Protein AF-A0A066YP39-F1 (afdb_monomer_lite)

pLDDT: mean 90.89, std 7.79, range [46.78, 97.12]

Structure (mmCIF, N/CA/C/O backbone):
data_AF-A0A066YP39-F1
#
_entry.id   AF-A0A066YP39-F1
#
loop_
_atom_site.group_PDB
_atom_site.id
_atom_site.type_symbol
_atom_site.label_atom_id
_atom_site.label_alt_id
_atom_site.label_comp_id
_atom_site.label_asym_id
_atom_site.label_entity_id
_atom_site.label_seq_id
_atom_site.pdbx_PDB_ins_code
_atom_site.Cartn_x
_atom_site.Cartn_y
_atom_site.Cartn_z
_atom_site.occupancy
_atom_site.B_iso_or_equiv
_atom_site.auth_seq_id
_atom_site.auth_comp_id
_atom_site.auth_asym_id
_atom_site.auth_atom_id
_atom_site.pdbx_PDB_model_num
ATOM 1 N N . MET A 1 1 ? 5.133 -17.654 -8.030 1.00 46.78 1 MET A N 1
ATOM 2 C CA . MET A 1 1 ? 3.737 -17.159 -7.951 1.00 46.78 1 MET A CA 1
ATOM 3 C C . MET A 1 1 ? 3.558 -16.501 -6.590 1.00 46.78 1 MET A C 1
ATOM 5 O O . MET A 1 1 ? 4.061 -17.063 -5.626 1.00 46.78 1 MET A O 1
ATOM 9 N N . MET A 1 2 ? 2.947 -15.313 -6.484 1.00 54.19 2 MET A N 1
ATOM 10 C CA . MET A 1 2 ? 2.731 -14.691 -5.165 1.00 54.19 2 MET A CA 1
ATOM 1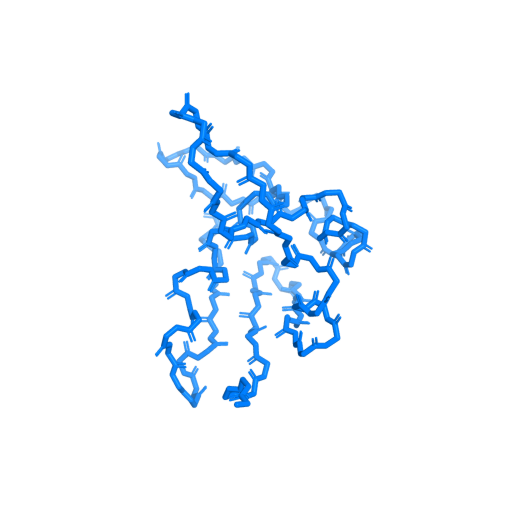1 C C . MET A 1 2 ? 1.867 -15.609 -4.293 1.00 54.19 2 MET A C 1
ATOM 13 O O . MET A 1 2 ? 0.864 -16.135 -4.773 1.00 54.19 2 MET A O 1
ATOM 17 N N . ALA A 1 3 ? 2.253 -15.794 -3.030 1.00 62.25 3 ALA A N 1
ATOM 18 C CA . ALA A 1 3 ? 1.549 -16.622 -2.055 1.00 62.25 3 ALA A CA 1
ATOM 19 C C . ALA A 1 3 ? 0.214 -15.974 -1.629 1.00 62.25 3 ALA A C 1
ATOM 21 O O . ALA A 1 3 ? 0.074 -15.534 -0.504 1.00 62.25 3 ALA A O 1
ATOM 22 N N . GLY A 1 4 ? -0.764 -15.842 -2.525 1.00 76.62 4 GLY A N 1
ATOM 23 C CA . GLY A 1 4 ? -2.036 -15.172 -2.229 1.00 76.62 4 GLY A CA 1
ATOM 24 C C . GLY A 1 4 ? -1.920 -13.656 -2.001 1.00 76.62 4 GLY A C 1
ATOM 25 O O . GLY A 1 4 ? -0.831 -13.065 -1.970 1.00 76.62 4 GLY A O 1
ATOM 26 N N . ASN A 1 5 ? -3.076 -13.002 -1.887 1.00 89.75 5 ASN A N 1
ATOM 27 C CA . ASN A 1 5 ? -3.152 -11.551 -1.733 1.00 89.75 5 ASN A CA 1
ATOM 28 C C . ASN A 1 5 ? -2.580 -11.108 -0.379 1.00 89.75 5 ASN A C 1
ATOM 30 O O . ASN A 1 5 ? -2.684 -11.821 0.617 1.00 89.75 5 ASN A O 1
ATOM 34 N N . ILE A 1 6 ? -1.992 -9.915 -0.348 1.00 94.56 6 ILE A N 1
ATOM 35 C CA . ILE A 1 6 ? -1.651 -9.203 0.883 1.00 94.56 6 ILE A CA 1
ATOM 36 C C . ILE A 1 6 ? -2.822 -8.293 1.217 1.00 94.56 6 ILE A C 1
ATOM 38 O O . ILE A 1 6 ? -3.285 -7.531 0.370 1.00 94.56 6 ILE A O 1
ATOM 42 N N . THR A 1 7 ? -3.293 -8.374 2.450 1.00 96.31 7 THR A N 1
ATOM 43 C CA . THR A 1 7 ? -4.380 -7.537 2.947 1.00 96.31 7 THR A CA 1
ATOM 44 C C . THR A 1 7 ? -3.806 -6.374 3.743 1.00 96.31 7 THR A C 1
ATOM 46 O O . THR A 1 7 ? -3.053 -6.589 4.685 1.00 96.31 7 THR A O 1
ATOM 49 N N . VAL A 1 8 ? -4.181 -5.147 3.403 1.00 97.12 8 VAL A N 1
ATOM 50 C CA . VAL A 1 8 ? -3.817 -3.932 4.140 1.00 97.12 8 VAL A CA 1
ATOM 51 C C . VAL A 1 8 ? -5.078 -3.363 4.784 1.00 97.12 8 VAL A C 1
ATOM 53 O O . VAL A 1 8 ? -6.056 -3.097 4.088 1.00 97.12 8 VAL A O 1
ATOM 56 N N . LEU A 1 9 ? -5.070 -3.198 6.107 1.00 97.06 9 LEU A N 1
ATOM 57 C CA . LEU A 1 9 ? -6.216 -2.771 6.913 1.00 97.06 9 LEU A CA 1
ATOM 58 C C . LEU A 1 9 ? -5.941 -1.440 7.611 1.00 97.06 9 LEU A C 1
ATOM 60 O O . LEU A 1 9 ? -4.888 -1.272 8.224 1.00 97.06 9 LEU A O 1
ATOM 64 N N . ALA A 1 10 ? -6.922 -0.539 7.609 1.00 95.88 10 ALA A N 1
ATOM 65 C CA . ALA A 1 10 ? -6.889 0.685 8.407 1.00 95.88 10 ALA A CA 1
ATOM 66 C C . ALA A 1 10 ? -8.300 1.212 8.670 1.00 95.88 10 ALA A C 1
ATOM 68 O O . ALA A 1 10 ? -9.103 1.280 7.746 1.00 95.88 10 ALA A O 1
ATOM 69 N N . GLY A 1 11 ? -8.622 1.595 9.910 1.00 90.50 11 GLY A N 1
ATOM 70 C CA . GLY A 1 11 ? -9.914 2.225 10.230 1.00 90.50 11 GLY A CA 1
ATOM 71 C C . GLY A 1 11 ? -11.152 1.438 9.764 1.00 90.50 11 GLY A C 1
ATOM 72 O O . GLY A 1 11 ? -12.133 2.035 9.334 1.00 90.50 11 GLY A O 1
ATOM 73 N N . GLY A 1 12 ? -11.090 0.101 9.762 1.00 92.19 12 GLY A N 1
ATOM 74 C CA . GLY A 1 12 ? -12.160 -0.768 9.245 1.00 92.19 12 GLY A CA 1
ATOM 75 C C . GLY A 1 12 ? -12.243 -0.865 7.713 1.00 92.19 12 GLY A C 1
ATOM 76 O O . GLY A 1 12 ? -13.098 -1.576 7.193 1.00 92.19 12 GLY A O 1
ATOM 77 N N . LYS A 1 13 ? -11.360 -0.179 6.982 1.00 96.31 13 LYS A N 1
ATOM 78 C CA . LYS A 1 13 ? -11.192 -0.271 5.527 1.00 96.31 13 LYS A CA 1
ATOM 79 C C . LYS A 1 13 ? -10.117 -1.293 5.173 1.00 96.31 13 LYS A C 1
ATOM 81 O O . LYS A 1 13 ? -9.199 -1.538 5.959 1.00 96.31 13 LYS A O 1
ATOM 86 N N . GLN A 1 14 ? -10.225 -1.856 3.972 1.00 96.12 14 GLN A N 1
ATOM 87 C CA . GLN A 1 14 ? -9.335 -2.899 3.479 1.00 96.12 14 GLN A CA 1
ATOM 88 C C . GLN A 1 14 ? -8.942 -2.661 2.024 1.00 96.12 14 GLN A C 1
ATOM 90 O O . GLN A 1 14 ? -9.797 -2.420 1.176 1.00 96.12 14 GLN A O 1
ATOM 95 N N . PHE A 1 15 ? -7.657 -2.842 1.737 1.00 96.69 15 PHE A N 1
ATOM 96 C CA . PHE A 1 15 ? -7.107 -2.941 0.393 1.00 96.69 15 PHE A CA 1
ATOM 97 C C . PHE A 1 15 ? -6.438 -4.307 0.204 1.00 96.69 15 PHE A C 1
ATOM 99 O O . PHE A 1 15 ? -5.649 -4.736 1.045 1.00 96.69 15 PHE A O 1
ATOM 106 N N . ASN A 1 16 ? -6.737 -4.990 -0.903 1.00 95.00 16 ASN A N 1
ATOM 107 C CA . ASN A 1 16 ? -6.147 -6.287 -1.232 1.00 95.00 16 ASN A CA 1
ATOM 108 C C . ASN A 1 16 ? -5.148 -6.144 -2.377 1.00 95.00 16 ASN A C 1
ATOM 110 O O . ASN A 1 16 ? -5.523 -5.980 -3.538 1.00 95.00 16 ASN A O 1
ATOM 114 N N . PHE A 1 17 ? -3.868 -6.267 -2.049 1.00 93.94 17 PHE A N 1
ATOM 115 C CA . PHE A 1 17 ? -2.785 -6.280 -3.014 1.00 93.94 17 PHE A CA 1
ATOM 116 C C . PHE A 1 17 ? -2.577 -7.696 -3.566 1.00 93.94 17 PHE A C 1
ATOM 118 O O . PHE A 1 17 ? -2.194 -8.615 -2.841 1.00 93.94 17 PHE A O 1
ATOM 125 N N . GLY A 1 18 ? -2.832 -7.880 -4.862 1.00 91.31 18 GLY A N 1
ATOM 126 C CA . GLY A 1 18 ? -2.714 -9.168 -5.551 1.00 91.31 18 GLY A CA 1
ATOM 127 C C . GLY A 1 18 ? -1.893 -9.089 -6.838 1.00 91.31 18 GLY A C 1
ATOM 128 O O . GLY A 1 18 ? -1.355 -8.040 -7.190 1.00 91.31 18 GLY A O 1
ATOM 129 N N . ALA A 1 19 ? -1.823 -10.205 -7.571 1.00 88.88 19 ALA A N 1
ATOM 130 C CA . ALA A 1 19 ? -1.006 -10.352 -8.785 1.00 88.88 19 ALA A CA 1
ATOM 131 C C . ALA A 1 19 ? -1.244 -9.257 -9.837 1.00 88.88 19 ALA A C 1
ATOM 133 O O . ALA A 1 19 ? -0.287 -8.750 -10.413 1.00 88.88 19 ALA A O 1
ATOM 134 N N . LYS A 1 20 ? -2.501 -8.846 -10.044 1.00 91.00 20 LYS A N 1
ATOM 135 C CA . LYS A 1 20 ? -2.856 -7.792 -11.008 1.00 91.00 20 LYS A CA 1
ATOM 136 C C . LYS A 1 20 ? -2.261 -6.433 -10.635 1.00 91.00 20 LYS A C 1
ATOM 138 O O . LYS A 1 20 ? -1.742 -5.744 -11.506 1.00 91.00 20 LYS A O 1
ATOM 143 N N . THR A 1 21 ? -2.343 -6.056 -9.360 1.00 91.94 21 THR A N 1
ATOM 144 C CA . THR A 1 21 ? -1.762 -4.802 -8.868 1.00 91.94 21 THR A CA 1
ATOM 145 C C . THR A 1 21 ? -0.242 -4.876 -8.924 1.00 91.94 21 THR A C 1
ATOM 147 O O . THR A 1 21 ? 0.387 -3.969 -9.455 1.00 91.94 21 THR A O 1
ATOM 150 N N . ALA A 1 22 ? 0.344 -5.987 -8.463 1.00 89.69 22 ALA A N 1
ATOM 151 C CA . ALA A 1 22 ? 1.790 -6.202 -8.480 1.00 89.69 22 ALA A CA 1
ATOM 152 C C . ALA A 1 22 ? 2.380 -6.081 -9.890 1.00 89.69 22 ALA A C 1
ATOM 154 O O . ALA A 1 22 ? 3.357 -5.369 -10.081 1.00 89.69 22 ALA A O 1
ATOM 155 N N . ALA A 1 23 ? 1.746 -6.710 -10.882 1.00 90.31 23 ALA A N 1
ATOM 156 C CA . ALA A 1 23 ? 2.209 -6.696 -12.267 1.00 90.31 23 ALA A CA 1
ATOM 157 C C . ALA A 1 23 ? 2.215 -5.300 -12.915 1.00 90.31 23 ALA A C 1
ATOM 159 O O . ALA A 1 23 ? 2.858 -5.123 -13.942 1.00 90.31 23 ALA A O 1
ATOM 160 N N . ARG A 1 24 ? 1.484 -4.326 -12.355 1.00 92.06 24 ARG A N 1
ATOM 161 C CA . ARG A 1 24 ? 1.431 -2.953 -12.882 1.00 92.06 24 ARG A CA 1
ATOM 162 C C . ARG A 1 24 ? 2.182 -1.943 -12.028 1.00 92.06 24 ARG A C 1
ATOM 164 O O . ARG A 1 24 ? 2.688 -0.971 -12.565 1.00 92.06 24 ARG A O 1
ATOM 171 N N . ALA A 1 25 ? 2.201 -2.145 -10.714 1.00 91.88 25 ALA A N 1
ATOM 172 C CA . ALA A 1 25 ? 2.808 -1.212 -9.775 1.00 91.88 25 ALA A CA 1
ATOM 173 C C . ALA A 1 25 ? 4.299 -1.491 -9.535 1.00 91.88 25 ALA A C 1
ATOM 175 O O . ALA A 1 25 ? 4.966 -0.640 -8.964 1.00 91.88 25 ALA A O 1
ATOM 176 N N . LEU A 1 26 ? 4.832 -2.654 -9.925 1.00 90.75 26 LEU A N 1
ATOM 177 C CA . LEU A 1 26 ? 6.267 -2.941 -9.849 1.00 90.75 26 LEU A CA 1
ATOM 178 C C . LEU A 1 26 ? 6.956 -2.544 -11.154 1.00 90.75 26 LEU A C 1
ATOM 180 O O . LEU A 1 26 ? 6.643 -3.086 -12.213 1.00 90.75 26 LEU A O 1
ATOM 184 N N . VAL A 1 27 ? 7.916 -1.627 -11.065 1.00 91.69 27 VAL A N 1
ATOM 185 C CA . VAL A 1 27 ? 8.676 -1.100 -12.205 1.00 91.69 27 VAL A CA 1
ATOM 186 C C . VAL A 1 27 ? 10.175 -1.139 -11.918 1.00 91.69 27 VAL A C 1
ATOM 188 O O . VAL A 1 27 ? 10.597 -1.094 -10.765 1.00 91.69 27 VAL A O 1
ATOM 191 N N . LEU A 1 28 ? 10.997 -1.218 -12.963 1.00 91.31 28 LEU A N 1
ATOM 192 C CA . LEU A 1 28 ? 12.443 -1.032 -12.847 1.00 91.31 28 LEU A CA 1
ATOM 193 C C . LEU A 1 28 ? 12.763 0.452 -13.015 1.00 91.31 28 LEU A C 1
ATOM 195 O O . LEU A 1 28 ? 12.393 1.051 -14.023 1.00 91.31 28 LEU A O 1
ATOM 199 N N . ALA A 1 29 ? 13.442 1.044 -12.038 1.00 87.62 29 ALA A N 1
ATOM 200 C CA . ALA A 1 29 ? 13.835 2.445 -12.085 1.00 87.62 29 ALA A CA 1
ATOM 201 C C . ALA A 1 29 ? 15.166 2.667 -11.350 1.00 87.62 29 ALA A C 1
ATOM 203 O O . ALA A 1 29 ? 15.441 1.975 -10.365 1.00 87.62 29 ALA A O 1
ATOM 204 N N . PRO A 1 30 ? 15.993 3.630 -11.792 1.00 87.56 30 PRO A N 1
ATOM 205 C CA . PRO A 1 30 ? 17.237 3.953 -11.111 1.00 87.56 30 PRO A CA 1
ATOM 206 C C . PRO A 1 30 ? 16.984 4.438 -9.678 1.00 87.56 30 PRO A C 1
ATOM 208 O O . PRO A 1 30 ? 16.017 5.155 -9.393 1.00 87.56 30 PRO A O 1
ATOM 211 N N . ASP A 1 31 ? 17.841 4.027 -8.750 1.00 86.19 31 ASP A N 1
ATOM 212 C CA . ASP A 1 31 ? 17.928 4.577 -7.403 1.00 86.19 31 ASP A CA 1
ATOM 213 C C . ASP A 1 31 ? 18.749 5.876 -7.357 1.00 86.19 31 ASP A C 1
ATOM 215 O O . ASP A 1 31 ? 19.180 6.391 -8.386 1.00 86.19 31 ASP A O 1
ATOM 219 N N . ALA A 1 32 ? 18.930 6.439 -6.158 1.00 86.50 32 ALA A N 1
ATOM 220 C CA . ALA A 1 32 ? 19.687 7.680 -5.977 1.00 86.50 32 ALA A CA 1
ATOM 221 C C . ALA A 1 32 ? 21.167 7.554 -6.392 1.00 86.50 32 ALA A C 1
ATOM 223 O O . ALA A 1 32 ? 21.817 8.565 -6.634 1.00 86.50 32 ALA A O 1
ATOM 224 N N . SER A 1 33 ? 21.687 6.326 -6.491 1.00 90.44 33 SER A N 1
ATOM 225 C CA . SER A 1 33 ? 23.035 6.027 -6.979 1.00 90.44 33 SER A CA 1
ATOM 226 C C . SER A 1 33 ? 23.086 5.740 -8.486 1.00 90.44 33 SER A C 1
ATOM 228 O O . SER A 1 33 ? 24.164 5.518 -9.030 1.00 90.44 33 SER A O 1
ATOM 230 N N . GLY A 1 34 ? 21.938 5.749 -9.173 1.00 89.50 34 GLY A N 1
ATOM 231 C CA . GLY A 1 34 ? 21.820 5.417 -10.593 1.00 89.50 34 GLY A CA 1
ATOM 232 C C . GLY A 1 34 ? 21.705 3.917 -10.883 1.00 89.50 34 GLY A C 1
ATOM 233 O O . GLY A 1 34 ? 21.635 3.532 -12.049 1.00 89.50 34 GLY A O 1
ATOM 234 N N . GLN A 1 35 ? 21.647 3.058 -9.860 1.00 91.56 35 GLN A N 1
ATOM 235 C CA . GLN A 1 35 ? 21.476 1.617 -10.043 1.00 91.56 35 GLN A CA 1
ATOM 236 C C . GLN A 1 35 ? 20.021 1.286 -10.354 1.00 91.56 35 GLN A C 1
ATOM 238 O O . GLN A 1 35 ? 19.113 1.729 -9.654 1.00 91.56 35 GLN A O 1
ATOM 243 N N . ILE A 1 36 ? 19.782 0.482 -11.391 1.00 89.44 36 ILE A N 1
ATOM 244 C CA . ILE A 1 36 ? 18.431 0.022 -11.722 1.00 89.44 36 ILE A CA 1
ATOM 245 C C . ILE A 1 36 ? 17.960 -0.959 -10.649 1.00 89.44 36 ILE A C 1
ATOM 247 O O . ILE A 1 36 ? 18.509 -2.051 -10.512 1.00 89.44 36 ILE A O 1
ATOM 251 N N . VAL A 1 37 ? 16.915 -0.577 -9.917 1.00 90.25 37 VAL A N 1
ATOM 252 C CA . VAL A 1 37 ? 16.306 -1.398 -8.868 1.00 90.25 37 VAL A CA 1
ATOM 253 C C . VAL A 1 37 ? 14.808 -1.550 -9.103 1.00 90.25 37 VAL A C 1
ATOM 255 O O . VAL A 1 37 ? 14.175 -0.759 -9.807 1.00 90.25 37 VAL A O 1
ATOM 258 N N . LEU A 1 38 ? 14.225 -2.585 -8.503 1.00 87.88 38 LEU A N 1
ATOM 259 C CA . LEU A 1 38 ? 12.780 -2.762 -8.490 1.00 87.88 38 LEU A CA 1
ATOM 260 C C . LEU A 1 38 ? 12.154 -1.736 -7.537 1.00 87.88 38 LEU A C 1
ATOM 262 O O . LEU A 1 38 ? 12.510 -1.681 -6.360 1.00 87.88 38 LEU A O 1
ATOM 266 N N . LYS A 1 39 ? 11.218 -0.932 -8.041 1.00 89.31 39 LYS A N 1
ATOM 267 C CA . LYS A 1 39 ? 10.499 0.100 -7.290 1.00 89.31 39 LYS A CA 1
ATOM 268 C C . LYS A 1 39 ? 8.995 -0.021 -7.465 1.00 89.31 39 LYS A C 1
ATOM 270 O O . LYS A 1 39 ? 8.498 -0.625 -8.414 1.00 89.31 39 LYS A O 1
ATOM 275 N N . TRP A 1 40 ? 8.283 0.614 -6.543 1.00 90.38 40 TRP A N 1
ATOM 276 C CA . TRP A 1 40 ? 6.860 0.871 -6.679 1.00 90.38 40 TRP A CA 1
ATOM 277 C C . TRP A 1 40 ? 6.620 2.111 -7.539 1.00 90.38 40 TRP A C 1
ATOM 279 O O . TRP A 1 40 ? 7.154 3.182 -7.253 1.00 90.38 40 TRP A O 1
ATOM 289 N N . ASP A 1 41 ? 5.766 1.985 -8.548 1.00 93.69 41 ASP A N 1
ATOM 290 C CA . ASP A 1 41 ? 5.089 3.123 -9.155 1.00 93.69 41 ASP A CA 1
ATOM 291 C C . ASP A 1 41 ? 3.951 3.557 -8.222 1.00 93.69 41 ASP A C 1
ATOM 293 O O . ASP A 1 41 ? 2.881 2.939 -8.160 1.00 93.69 41 ASP A O 1
ATOM 297 N N . LEU A 1 42 ? 4.206 4.619 -7.456 1.00 94.25 42 LEU A N 1
ATOM 298 C CA . LEU A 1 42 ? 3.264 5.136 -6.467 1.00 94.25 42 LEU A CA 1
ATOM 299 C C . LEU A 1 42 ? 2.008 5.741 -7.102 1.00 94.25 42 LEU A C 1
ATOM 301 O O . LEU A 1 42 ? 0.961 5.728 -6.461 1.00 94.25 42 LEU A O 1
ATOM 305 N N . ASN A 1 43 ? 2.072 6.221 -8.348 1.00 94.31 43 ASN A N 1
ATOM 306 C CA . ASN A 1 43 ? 0.905 6.772 -9.042 1.00 94.31 43 ASN A CA 1
ATOM 307 C C . ASN A 1 43 ? -0.044 5.649 -9.468 1.00 94.31 43 ASN A C 1
ATOM 309 O O . ASN A 1 43 ? -1.259 5.717 -9.250 1.00 94.31 43 ASN A O 1
ATOM 313 N N . VAL A 1 44 ? 0.515 4.571 -10.023 1.00 94.81 44 VAL A N 1
ATOM 314 C CA . VAL A 1 44 ? -0.254 3.369 -10.358 1.00 94.81 44 VAL A CA 1
ATOM 315 C C . VAL A 1 44 ? -0.819 2.744 -9.087 1.00 94.81 44 VAL A C 1
ATOM 317 O O . VAL A 1 44 ? -2.010 2.435 -9.035 1.00 94.81 44 VAL A O 1
ATOM 320 N N . LEU A 1 45 ? -0.006 2.603 -8.036 1.00 95.50 45 LEU A N 1
ATOM 321 C CA . LEU A 1 45 ? -0.467 2.055 -6.763 1.00 95.50 45 LEU A CA 1
ATOM 322 C C . LEU A 1 45 ? -1.588 2.908 -6.147 1.00 95.50 45 LEU A C 1
ATOM 324 O O . LEU A 1 45 ? -2.607 2.350 -5.742 1.00 95.50 45 LEU A O 1
ATOM 328 N N . ALA A 1 46 ? -1.453 4.237 -6.140 1.00 95.19 46 ALA A N 1
ATOM 329 C CA . ALA A 1 46 ? -2.493 5.155 -5.674 1.00 95.19 46 ALA A CA 1
ATOM 330 C C . ALA A 1 46 ? -3.804 4.987 -6.456 1.00 95.19 46 ALA A C 1
ATOM 332 O O . ALA A 1 46 ? -4.875 4.963 -5.855 1.00 95.19 46 ALA A O 1
ATOM 333 N N . THR A 1 47 ? -3.729 4.778 -7.773 1.00 96.06 47 THR A N 1
ATOM 334 C CA . THR A 1 47 ? -4.909 4.511 -8.614 1.00 96.06 47 THR A CA 1
ATOM 335 C C . THR A 1 47 ? -5.632 3.228 -8.196 1.00 96.06 47 THR A C 1
ATOM 337 O O . THR A 1 47 ? -6.859 3.178 -8.189 1.00 96.06 47 THR A O 1
ATOM 340 N N . PHE A 1 48 ? -4.887 2.185 -7.818 1.00 95.50 48 PHE A N 1
ATOM 341 C CA . PHE A 1 48 ? -5.473 0.935 -7.327 1.00 95.50 48 PHE A CA 1
ATOM 342 C C . PHE A 1 48 ? -6.051 1.047 -5.915 1.00 95.50 48 PHE A C 1
ATOM 344 O O . PHE A 1 48 ? -7.056 0.400 -5.626 1.00 95.50 48 PHE A O 1
ATOM 351 N N . ILE A 1 49 ? -5.416 1.828 -5.039 1.00 95.44 49 ILE A N 1
ATOM 352 C CA . ILE A 1 49 ? -5.924 2.095 -3.689 1.00 95.44 49 ILE A CA 1
ATOM 353 C C . ILE A 1 49 ? -7.218 2.913 -3.779 1.00 95.44 49 ILE A C 1
ATOM 355 O O . ILE A 1 49 ? -8.182 2.628 -3.064 1.00 95.44 49 ILE A O 1
ATOM 359 N N . GLY A 1 50 ? -7.255 3.904 -4.673 1.00 94.62 50 GLY A N 1
ATOM 360 C CA . GLY A 1 50 ? -8.385 4.808 -4.837 1.00 94.62 50 GLY A CA 1
ATOM 361 C C . GLY A 1 50 ? -8.785 5.464 -3.505 1.00 94.62 50 GLY A C 1
ATOM 362 O O . GLY A 1 50 ? -7.926 5.704 -2.657 1.00 94.62 50 GLY A O 1
ATOM 363 N N . PRO A 1 51 ? -10.086 5.696 -3.263 1.00 95.50 51 PRO A N 1
ATOM 364 C CA . PRO A 1 51 ? -10.568 6.380 -2.062 1.00 95.50 51 PRO A CA 1
ATOM 365 C C . PRO A 1 51 ? -10.610 5.483 -0.811 1.00 95.50 51 PRO A C 1
ATOM 367 O O . PRO A 1 51 ? -11.210 5.845 0.201 1.00 95.50 51 PRO A O 1
ATOM 370 N N . THR A 1 52 ? -10.034 4.273 -0.860 1.00 96.75 52 THR A N 1
ATOM 371 C CA . THR A 1 52 ? -10.183 3.247 0.192 1.00 96.75 52 THR A CA 1
ATOM 372 C C . THR A 1 52 ? -9.781 3.756 1.573 1.00 96.75 52 THR A C 1
ATOM 374 O O . THR A 1 52 ? -10.446 3.436 2.560 1.00 96.75 52 THR A O 1
ATOM 377 N N . PHE A 1 53 ? -8.715 4.555 1.640 1.00 95.94 53 PHE A N 1
ATOM 378 C CA . PHE A 1 53 ? -8.185 5.112 2.884 1.00 95.94 53 PHE A CA 1
ATOM 379 C C . PHE A 1 53 ? -8.420 6.620 3.020 1.00 95.94 53 PHE A C 1
ATOM 381 O O . PHE A 1 53 ? -7.826 7.255 3.891 1.00 95.94 53 PHE A O 1
ATOM 388 N N . ASP A 1 54 ? -9.315 7.200 2.217 1.00 93.31 54 ASP A N 1
ATOM 389 C CA . ASP A 1 54 ? -9.673 8.608 2.358 1.00 93.31 54 ASP A CA 1
ATOM 390 C C . ASP A 1 54 ? -10.200 8.880 3.765 1.00 93.31 54 ASP A C 1
ATOM 392 O O . ASP A 1 54 ? -11.047 8.153 4.292 1.00 93.31 54 ASP A O 1
ATOM 396 N N . LYS A 1 55 ? -9.695 9.955 4.379 1.00 91.69 55 LYS A N 1
ATOM 397 C CA . LYS A 1 55 ? -10.013 10.364 5.760 1.00 91.69 55 LYS A CA 1
ATOM 398 C C . LYS A 1 55 ? -9.589 9.354 6.837 1.00 91.69 55 LYS A C 1
ATOM 400 O O . LYS A 1 55 ? -9.832 9.610 8.015 1.00 91.69 55 LYS A O 1
ATOM 405 N N . VAL A 1 56 ? -8.926 8.255 6.475 1.00 94.44 56 VAL A N 1
ATOM 406 C CA . VAL A 1 56 ? -8.310 7.333 7.431 1.00 94.44 56 VAL A CA 1
ATOM 407 C C . VAL A 1 56 ? -6.916 7.847 7.774 1.00 94.44 56 VAL A C 1
ATOM 409 O O . VAL A 1 56 ? -6.132 8.229 6.902 1.00 94.44 56 VAL A O 1
ATOM 412 N N . LYS A 1 57 ? -6.610 7.869 9.068 1.00 94.31 57 LYS A N 1
ATOM 413 C CA . LYS A 1 57 ? -5.296 8.242 9.586 1.00 94.31 57 LYS A CA 1
ATOM 414 C C . LYS A 1 57 ? -4.621 7.039 10.225 1.00 94.31 57 LYS A C 1
ATOM 416 O O . LYS A 1 57 ? -5.280 6.068 10.591 1.00 94.31 57 LYS A O 1
ATOM 421 N N . THR A 1 58 ? -3.308 7.127 10.344 1.00 94.44 58 THR A N 1
ATOM 422 C CA . THR A 1 58 ? -2.484 6.186 11.089 1.00 94.44 58 THR A CA 1
ATOM 423 C C . THR A 1 58 ? -1.525 6.944 11.996 1.00 94.44 58 THR A C 1
ATOM 425 O O . THR A 1 58 ? -1.120 8.070 11.684 1.00 94.44 58 THR A O 1
ATOM 428 N N . THR A 1 59 ? -1.159 6.332 13.115 1.00 93.19 59 THR A N 1
ATOM 429 C CA . THR A 1 59 ? -0.166 6.885 14.035 1.00 93.19 59 THR A CA 1
ATOM 430 C C . THR A 1 59 ? 1.250 6.525 13.588 1.00 93.19 59 THR A C 1
ATOM 432 O O . THR A 1 59 ? 1.603 5.351 13.480 1.00 93.19 59 THR A O 1
ATOM 435 N N . LYS A 1 60 ? 2.094 7.540 13.374 1.00 86.00 60 LYS A N 1
ATOM 436 C CA . LYS A 1 60 ? 3.527 7.402 13.070 1.00 86.00 60 LYS A CA 1
ATOM 437 C C . LYS A 1 60 ? 4.325 8.293 14.010 1.00 86.00 60 LYS A C 1
ATOM 439 O O . LYS A 1 60 ? 4.041 9.482 14.107 1.00 86.00 60 LYS A O 1
ATOM 444 N N . GLY A 1 61 ? 5.289 7.726 14.737 1.00 84.12 61 GLY A N 1
ATOM 445 C CA . GLY A 1 61 ? 6.105 8.497 15.688 1.00 84.12 61 GLY A CA 1
ATOM 446 C C . GLY A 1 61 ? 5.284 9.233 16.760 1.00 84.12 61 GLY A C 1
ATOM 447 O O . GLY A 1 61 ? 5.673 10.310 17.194 1.00 84.12 61 GLY A O 1
ATOM 448 N N . GLY A 1 62 ? 4.119 8.691 17.136 1.00 87.75 62 GLY A N 1
ATOM 449 C CA . GLY A 1 62 ? 3.189 9.319 18.083 1.00 87.75 62 GLY A CA 1
ATOM 450 C C . GLY A 1 62 ? 2.275 10.401 17.491 1.00 87.75 62 GLY A C 1
ATOM 451 O O . GLY A 1 62 ? 1.458 10.955 18.219 1.00 87.75 62 GLY A O 1
ATOM 452 N N . GLN A 1 63 ? 2.364 10.693 16.189 1.00 90.81 63 GLN A N 1
ATOM 453 C CA . GLN A 1 63 ? 1.517 11.675 15.508 1.00 90.81 63 GLN A CA 1
ATOM 454 C C . GLN A 1 63 ? 0.536 11.016 14.537 1.00 90.81 63 GLN A C 1
ATOM 456 O O . GLN A 1 63 ? 0.890 10.111 13.781 1.00 90.81 63 GLN A O 1
ATOM 461 N N . SER A 1 64 ? -0.701 11.515 14.515 1.00 93.50 64 SER A N 1
ATOM 462 C CA . SER A 1 64 ? -1.738 11.051 13.591 1.00 93.50 64 SER A CA 1
ATOM 463 C C . SER A 1 64 ? -1.576 11.713 12.220 1.00 93.50 64 SER A C 1
ATOM 465 O O . SER A 1 64 ? -1.682 12.934 12.098 1.00 93.50 64 SER A O 1
ATOM 467 N N . SER A 1 65 ? -1.345 10.907 11.183 1.00 94.12 65 SER A N 1
ATOM 468 C CA . SER A 1 65 ? -1.121 11.354 9.801 1.00 94.12 65 SER A CA 1
ATOM 469 C C . SER A 1 65 ? -2.033 10.617 8.812 1.00 94.12 65 SER A C 1
ATOM 471 O O . SER A 1 65 ? -2.373 9.461 9.061 1.00 94.12 65 SER A O 1
ATOM 473 N N . PRO A 1 66 ? -2.426 11.231 7.679 1.00 95.25 66 PRO A N 1
ATOM 474 C CA . PRO A 1 66 ? -3.121 10.519 6.605 1.00 95.25 66 PRO A CA 1
ATOM 475 C C . PRO A 1 66 ? -2.312 9.323 6.089 1.00 95.25 66 PRO A C 1
ATOM 477 O O . PRO A 1 66 ? -1.079 9.363 6.071 1.00 95.25 66 PRO A O 1
ATOM 480 N N . ILE A 1 67 ? -3.006 8.275 5.643 1.00 95.81 67 ILE A N 1
ATOM 481 C CA . ILE A 1 67 ? -2.373 7.137 4.963 1.00 95.81 67 ILE A CA 1
ATOM 482 C C . ILE A 1 67 ? -2.089 7.522 3.511 1.00 95.81 67 ILE A C 1
ATOM 484 O O . ILE A 1 67 ? -2.986 7.934 2.780 1.00 95.81 67 ILE A O 1
ATOM 488 N N . THR A 1 68 ? -0.838 7.370 3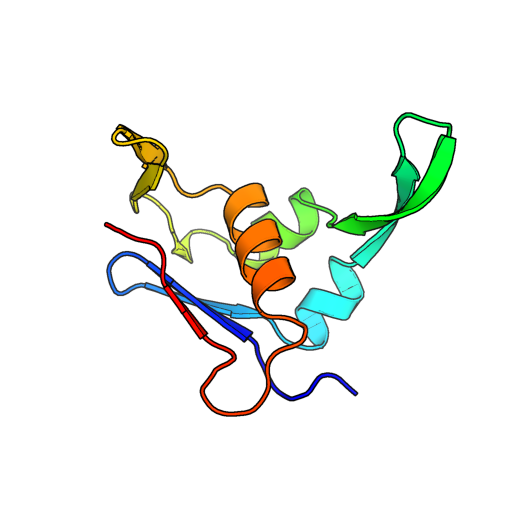.092 1.00 95.25 68 THR A N 1
ATOM 489 C CA . THR A 1 68 ? -0.369 7.656 1.731 1.00 95.25 68 THR A CA 1
ATOM 490 C C . THR A 1 68 ? -0.138 6.368 0.936 1.00 95.25 68 THR A C 1
ATOM 492 O O . THR A 1 68 ? -0.045 5.276 1.499 1.00 95.25 68 THR A O 1
ATOM 495 N N . ALA A 1 69 ? 0.015 6.479 -0.388 1.00 95.19 69 ALA A N 1
ATOM 496 C CA . ALA A 1 69 ? 0.399 5.338 -1.222 1.00 95.19 69 ALA A CA 1
ATOM 497 C C . ALA A 1 69 ? 1.779 4.769 -0.842 1.00 95.19 69 ALA A C 1
ATOM 499 O O . ALA A 1 69 ? 1.972 3.557 -0.923 1.00 95.19 69 ALA A O 1
ATOM 500 N N . GLN A 1 70 ? 2.703 5.619 -0.375 1.00 95.00 70 GLN A N 1
ATOM 501 C CA . GLN A 1 70 ? 4.003 5.190 0.145 1.00 95.00 70 GLN A CA 1
ATOM 502 C C . GLN A 1 70 ? 3.832 4.287 1.371 1.00 95.00 70 GLN A C 1
ATOM 504 O O . GLN A 1 70 ? 4.416 3.212 1.425 1.00 95.00 70 GLN A O 1
ATOM 509 N N . ASP A 1 71 ? 2.950 4.655 2.302 1.00 95.25 71 ASP A N 1
ATOM 510 C CA . ASP A 1 71 ? 2.697 3.837 3.493 1.00 95.25 71 ASP A CA 1
ATOM 511 C C . ASP A 1 71 ? 2.150 2.456 3.141 1.00 95.25 71 ASP A C 1
ATOM 513 O O . ASP A 1 71 ? 2.522 1.449 3.743 1.00 95.25 71 ASP A O 1
ATOM 517 N N . VAL A 1 72 ? 1.250 2.399 2.157 1.00 95.75 72 VAL A N 1
ATOM 518 C CA . VAL A 1 72 ? 0.706 1.132 1.663 1.00 95.75 72 VAL A CA 1
ATOM 519 C C . VAL A 1 72 ? 1.798 0.307 0.977 1.00 95.75 72 VAL A C 1
ATOM 521 O O . VAL A 1 72 ? 1.856 -0.904 1.186 1.00 95.75 72 VAL A O 1
ATOM 524 N N . ALA A 1 73 ? 2.689 0.938 0.207 1.00 95.44 73 ALA A N 1
ATOM 525 C CA . ALA A 1 73 ? 3.839 0.274 -0.404 1.00 95.44 73 ALA A CA 1
ATOM 526 C C . ALA A 1 73 ? 4.789 -0.322 0.652 1.00 95.44 73 ALA A C 1
ATOM 528 O O . ALA A 1 73 ? 5.196 -1.480 0.534 1.00 95.44 73 ALA A O 1
ATOM 529 N N . ASP A 1 74 ? 5.072 0.423 1.721 1.00 94.25 74 ASP A N 1
ATOM 530 C CA . ASP A 1 74 ? 5.917 -0.027 2.829 1.00 94.25 74 ASP A CA 1
ATOM 531 C C . ASP A 1 74 ? 5.255 -1.170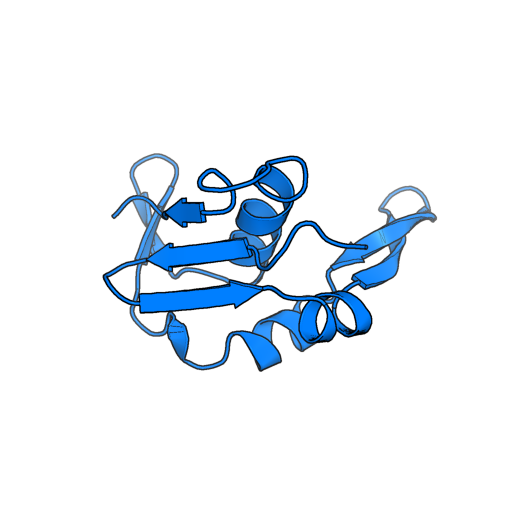 3.614 1.00 94.25 74 ASP A C 1
ATOM 533 O O . ASP A 1 74 ? 5.903 -2.166 3.945 1.00 94.25 74 ASP A O 1
ATOM 537 N N . ALA A 1 75 ? 3.943 -1.084 3.859 1.00 95.25 75 ALA A N 1
ATOM 538 C CA . ALA A 1 75 ? 3.151 -2.150 4.475 1.00 95.25 75 ALA A CA 1
ATOM 539 C C . ALA A 1 75 ? 3.182 -3.450 3.649 1.00 95.25 75 ALA A C 1
ATOM 541 O O . ALA A 1 75 ? 3.335 -4.548 4.197 1.00 95.25 75 ALA A O 1
ATOM 542 N N . ILE A 1 76 ? 3.073 -3.336 2.320 1.00 94.25 76 ILE A N 1
ATOM 543 C CA . ILE A 1 76 ? 3.221 -4.461 1.388 1.00 94.25 76 ILE A CA 1
ATOM 544 C C . ILE A 1 76 ? 4.640 -5.031 1.474 1.00 94.25 76 ILE A C 1
ATOM 546 O O . ILE A 1 76 ? 4.787 -6.246 1.609 1.00 94.25 76 ILE A O 1
ATOM 550 N N . GLY A 1 77 ? 5.671 -4.181 1.458 1.00 91.88 77 GLY A N 1
ATOM 551 C CA . GLY A 1 77 ? 7.076 -4.588 1.571 1.00 91.88 77 GLY A CA 1
ATOM 552 C C . GLY A 1 77 ? 7.372 -5.383 2.846 1.00 91.88 77 GLY A C 1
ATOM 553 O O . GLY A 1 77 ? 8.016 -6.426 2.787 1.00 91.88 77 GLY A O 1
ATOM 554 N N . GLN A 1 78 ? 6.803 -4.976 3.983 1.00 92.44 78 G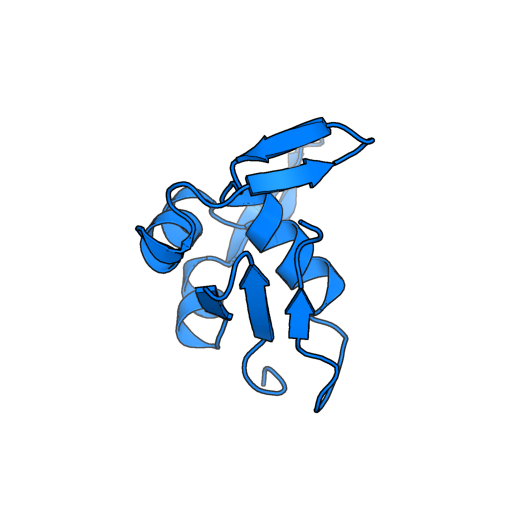LN A N 1
ATOM 555 C CA . GLN A 1 78 ? 6.914 -5.702 5.259 1.00 92.44 78 GLN A CA 1
ATOM 556 C C . GLN A 1 78 ? 6.184 -7.055 5.269 1.00 92.44 78 GLN A C 1
ATOM 558 O O . GLN A 1 78 ? 6.417 -7.894 6.141 1.00 92.44 78 GLN A O 1
ATOM 563 N N . THR A 1 79 ? 5.270 -7.268 4.324 1.00 92.81 79 THR A N 1
ATOM 564 C CA . THR A 1 79 ? 4.355 -8.416 4.315 1.00 92.81 79 THR A CA 1
ATOM 565 C C . THR A 1 79 ? 4.636 -9.385 3.166 1.00 92.81 79 THR A C 1
ATOM 567 O O . THR A 1 79 ? 4.205 -10.535 3.210 1.00 92.81 79 THR A O 1
ATOM 570 N N . VAL A 1 80 ? 5.392 -8.969 2.147 1.00 88.50 80 VAL A N 1
ATOM 571 C CA . VAL A 1 80 ? 5.592 -9.739 0.910 1.00 88.50 80 VAL A CA 1
ATOM 572 C C . VAL A 1 80 ? 6.248 -11.100 1.137 1.00 88.50 80 VAL A C 1
ATOM 574 O O . VAL A 1 80 ? 5.854 -12.070 0.484 1.00 88.50 80 VAL A O 1
ATOM 577 N N . ALA A 1 81 ? 7.169 -11.184 2.102 1.00 87.94 81 ALA A N 1
ATOM 578 C CA . ALA A 1 81 ? 7.864 -12.412 2.487 1.00 87.94 81 ALA A CA 1
ATOM 579 C C . ALA A 1 81 ? 7.040 -13.330 3.414 1.00 87.94 81 ALA A C 1
ATOM 581 O O . ALA A 1 81 ? 7.431 -14.471 3.648 1.00 87.94 81 ALA A O 1
ATOM 582 N N . LYS A 1 82 ? 5.901 -12.860 3.940 1.00 89.56 82 LYS A N 1
ATOM 583 C CA . LYS A 1 82 ? 5.043 -13.632 4.854 1.00 89.56 82 LYS A CA 1
ATOM 584 C C . LYS A 1 82 ? 4.146 -14.611 4.094 1.00 89.56 82 LYS A C 1
ATOM 586 O O . LYS A 1 82 ? 3.886 -14.443 2.899 1.00 89.56 82 LYS A O 1
ATOM 591 N N . THR A 1 83 ? 3.609 -15.614 4.789 1.00 85.88 83 THR A N 1
ATOM 592 C CA . THR A 1 83 ? 2.731 -16.641 4.197 1.00 85.88 83 THR A CA 1
ATOM 593 C C . THR A 1 83 ? 1.428 -16.812 4.983 1.00 85.88 83 THR A C 1
ATOM 595 O O . THR A 1 83 ? 1.290 -16.329 6.105 1.00 85.88 83 THR A O 1
ATOM 598 N N . GLY A 1 84 ? 0.426 -17.450 4.370 1.00 84.81 84 GLY A N 1
ATOM 599 C CA . GLY A 1 84 ? -0.841 -17.769 5.034 1.00 84.81 84 GLY A CA 1
ATOM 600 C C . GLY A 1 84 ? -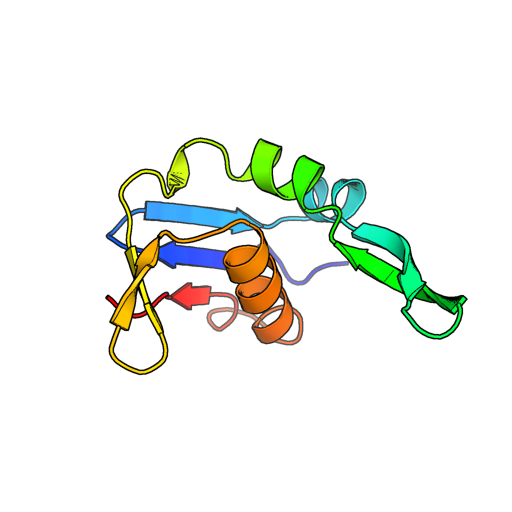1.536 -16.557 5.669 1.00 84.81 84 GLY A C 1
ATOM 601 O O . GLY A 1 84 ? -1.668 -15.501 5.051 1.00 84.81 84 GLY A O 1
ATOM 602 N N . ARG A 1 85 ? -1.988 -16.719 6.919 1.00 85.12 85 ARG A N 1
ATOM 603 C CA . ARG A 1 85 ? -2.731 -15.690 7.674 1.00 85.12 85 ARG A CA 1
ATOM 604 C C . ARG A 1 85 ? -1.889 -14.465 8.034 1.00 85.12 85 ARG A C 1
ATOM 606 O O . ARG A 1 85 ? -2.450 -13.432 8.378 1.00 85.12 85 ARG A O 1
ATOM 613 N N . GLU A 1 86 ? -0.568 -14.561 7.940 1.00 85.19 86 GLU A N 1
ATOM 614 C CA . GLU A 1 86 ? 0.347 -13.467 8.270 1.00 85.19 86 GLU A CA 1
ATOM 615 C C . GLU A 1 86 ? 0.471 -12.441 7.137 1.00 85.19 86 GLU A C 1
ATOM 617 O O . GLU A 1 86 ? 1.097 -11.395 7.310 1.00 85.19 86 GLU A O 1
ATOM 622 N N . ARG A 1 87 ? -0.159 -12.696 5.981 1.00 93.38 87 ARG A N 1
ATOM 623 C CA . ARG A 1 87 ? -0.231 -11.759 4.848 1.00 93.38 87 ARG A CA 1
ATOM 624 C C . ARG A 1 87 ? -1.259 -10.648 5.065 1.00 93.38 87 ARG A C 1
ATOM 626 O O . ARG A 1 87 ? -2.004 -10.275 4.159 1.00 93.38 87 ARG A O 1
ATOM 633 N N . VAL A 1 88 ? -1.297 -10.126 6.283 1.00 95.25 88 VAL A N 1
ATOM 634 C CA . VAL A 1 88 ? -2.169 -9.040 6.708 1.00 95.25 88 VAL A CA 1
ATOM 635 C C . VAL A 1 88 ? -1.315 -7.997 7.414 1.00 95.25 88 VAL A C 1
ATOM 637 O O . VAL A 1 88 ? -0.639 -8.296 8.397 1.00 95.25 88 VAL A O 1
ATOM 640 N N . PHE A 1 89 ? -1.368 -6.764 6.926 1.00 96.31 89 PHE A N 1
ATOM 641 C CA . PHE A 1 89 ? -0.829 -5.599 7.605 1.00 96.31 89 PHE A CA 1
ATOM 642 C C . PHE A 1 89 ? -1.982 -4.754 8.135 1.00 96.31 89 PHE A C 1
ATOM 644 O O . PHE A 1 89 ? -2.934 -4.473 7.405 1.00 96.31 89 PHE A O 1
ATOM 651 N N . LYS A 1 90 ? -1.900 -4.323 9.393 1.00 96.62 90 LYS A N 1
ATOM 652 C CA . LYS A 1 90 ? -2.888 -3.434 10.006 1.00 96.62 90 LYS A CA 1
ATOM 653 C C . LYS A 1 90 ? -2.196 -2.162 10.466 1.00 96.62 90 LYS A C 1
ATOM 655 O O . LYS A 1 90 ? -1.332 -2.217 11.336 1.00 96.62 90 LYS A O 1
ATOM 660 N N . PHE A 1 91 ? -2.600 -1.033 9.897 1.00 95.25 91 PHE A N 1
ATOM 661 C CA . PHE A 1 91 ? -2.141 0.268 10.354 1.00 95.25 91 PHE A CA 1
ATOM 662 C C . PHE A 1 91 ? -2.595 0.514 11.799 1.00 95.25 91 PHE A C 1
ATOM 664 O O . PHE A 1 91 ? -3.763 0.250 12.121 1.00 95.25 91 PHE A O 1
ATOM 671 N N . PRO A 1 92 ? -1.705 1.019 12.670 1.00 91.31 92 PRO A N 1
ATOM 672 C CA . PRO A 1 92 ? -2.101 1.492 13.987 1.00 91.31 92 PRO A CA 1
ATOM 673 C C . PRO A 1 92 ? -3.005 2.720 13.837 1.00 91.31 92 PRO A C 1
ATOM 675 O O . PRO A 1 92 ? -2.772 3.557 12.956 1.00 91.31 92 PRO A O 1
ATOM 678 N N . ALA A 1 93 ? -4.037 2.790 14.679 1.00 80.31 93 ALA A N 1
ATOM 679 C CA . ALA A 1 93 ? -4.921 3.950 14.780 1.00 80.31 93 ALA A CA 1
ATOM 680 C C . ALA A 1 93 ? -4.198 5.144 15.410 1.00 80.31 93 ALA A C 1
ATOM 682 O O . ALA A 1 93 ? -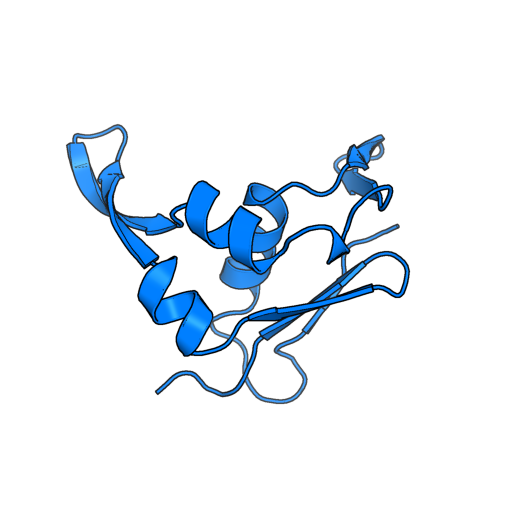3.272 4.916 16.223 1.00 80.31 93 ALA A O 1
#

Radius of gyration: 13.6 Å; chains: 1; bounding box: 35×29×31 Å

Organism: NCBI:txid1348663

Secondary structure (DSSP, 8-state):
--SSPEEEEETTEEEEE-HHHHHHHEEEEE-TTS-EEEEE-HHHHHHHHGGGGTT-EEEETTEEEE--HHHHHHHHHHHTT--GGG-EEE---

Foldseek 3Di:
DQQAWQWEAFPNFIDTHDPVLCVPQWDFDADPVGDTDTDGPLVSLCVRCDCRQPVTWAADPNDTDGDGSVNVVVQCVVQRPPHDPSSYHYGHD

Sequence (93 aa):
MMAGNITVLAGGKQFNFGAKTAARALVLAPDASGQIVLKWDLNVLATFIGPTFDKVKTTKGGQSSPITAQDVADAIGQTVAKTGRERVFKFPA